Protein AF-H3BJF8-F1 (afdb_monomer_lite)

InterPro domains:
  IPR010448 Torsin [PF06309] (35-99)
  IPR010448 Torsin [PTHR10760] (30-99)

pLDDT: mean 76.44, std 14.9, range [35.81, 93.62]

Foldseek 3Di:
DDDDPDPDPVVVVVVVVVVVVVVVVVVVVVVVVCCVPPPDDPPDPDDPLVVLLVCCVPPQPPPPVVSVVVSVQVVVVRVDPDDPDDDDDDDDDDPPNCPPD

Secondary structure (DSSP, 8-state):
---------HHHHHHHHHHHHHHHHHHHHHHHHHHHHSS----S----HHHHHHHHHHH-TT-HHHHHHHHHHHHHHHH-SS-SS---------TTSSTT-

Radius of gyration: 27.04 Å; chains: 1; bounding box: 92×31×42 Å

Organism: Mus musculus (NCBI:txid10090)

Sequence (101 aa):
MAVARHGYRPWGSILGLLGLALAAAAAWDVASLRCTFGSFCECDFWPDLPGLECDLAQHLAGQHLAKALVVKSLKAFVQDPAPSKPLVLSLHGWTGQGRKV

Structure (mmCIF, N/CA/C/O backbone):
data_AF-H3BJF8-F1
#
_entry.id   AF-H3BJF8-F1
#
loop_
_atom_site.group_PDB
_atom_site.id
_atom_site.type_symbol
_atom_site.label_atom_id
_atom_site.label_alt_id
_atom_site.label_comp_id
_atom_site.label_asym_id
_atom_site.label_entity_id
_atom_site.label_seq_id
_atom_site.pdbx_PDB_ins_code
_atom_site.Cartn_x
_atom_site.Cartn_y
_atom_site.Cartn_z
_atom_site.occupancy
_atom_site.B_iso_or_equiv
_atom_site.auth_seq_id
_atom_site.auth_comp_id
_atom_site.auth_asym_id
_atom_site.auth_atom_id
_atom_site.pdbx_PDB_model_num
ATOM 1 N N . MET A 1 1 ? 69.350 7.211 -22.436 1.00 37.81 1 MET A N 1
ATOM 2 C CA . MET A 1 1 ? 68.155 7.547 -21.633 1.00 37.81 1 MET A CA 1
ATOM 3 C C . MET A 1 1 ? 67.373 8.621 -22.368 1.00 37.81 1 MET A C 1
ATOM 5 O O . MET A 1 1 ? 67.901 9.708 -22.537 1.00 37.81 1 MET A O 1
ATOM 9 N N . ALA A 1 2 ? 66.165 8.322 -22.841 1.00 35.81 2 ALA A N 1
ATOM 10 C CA . ALA A 1 2 ? 65.243 9.326 -23.368 1.00 35.81 2 ALA A CA 1
ATOM 11 C C . ALA A 1 2 ? 63.824 8.921 -22.955 1.00 35.81 2 ALA A C 1
ATOM 13 O O . ALA A 1 2 ? 63.223 8.025 -23.540 1.00 35.81 2 ALA A O 1
ATOM 14 N N . VAL A 1 3 ? 63.330 9.532 -21.878 1.00 44.19 3 VAL A N 1
ATOM 15 C CA . VAL A 1 3 ? 61.933 9.420 -21.448 1.00 44.19 3 VAL A CA 1
ATOM 16 C C . VAL A 1 3 ? 61.123 10.354 -22.340 1.00 44.19 3 VAL A C 1
ATOM 18 O O . VAL A 1 3 ? 61.137 11.571 -22.156 1.00 44.19 3 VAL A O 1
ATOM 21 N N . ALA A 1 4 ? 60.447 9.786 -23.337 1.00 42.75 4 ALA A N 1
ATOM 22 C CA . ALA A 1 4 ? 59.458 10.502 -24.127 1.00 42.75 4 ALA A CA 1
ATOM 23 C C . ALA A 1 4 ? 58.235 10.776 -23.239 1.00 42.75 4 ALA A C 1
ATOM 25 O O . ALA A 1 4 ? 57.487 9.869 -22.875 1.00 42.75 4 ALA A O 1
ATOM 26 N N . ARG A 1 5 ? 58.054 12.040 -22.843 1.00 43.66 5 ARG A N 1
ATOM 27 C CA . ARG A 1 5 ? 56.866 12.497 -22.120 1.00 43.66 5 ARG A CA 1
ATOM 28 C C . ARG A 1 5 ? 55.688 12.521 -23.087 1.00 43.66 5 ARG A C 1
ATOM 30 O O . ARG A 1 5 ? 55.570 13.422 -23.911 1.00 43.66 5 ARG A O 1
ATOM 37 N N . HIS A 1 6 ? 54.835 11.507 -22.984 1.00 45.50 6 HIS A N 1
ATOM 38 C CA . HIS A 1 6 ? 53.572 11.432 -23.704 1.00 45.50 6 HIS A CA 1
ATOM 39 C C . HIS A 1 6 ? 52.652 12.548 -23.183 1.00 45.50 6 HIS A C 1
ATOM 41 O O . HIS A 1 6 ? 52.118 12.466 -22.077 1.00 45.50 6 HIS A O 1
ATOM 47 N N . GLY A 1 7 ? 52.529 13.634 -23.949 1.00 50.44 7 GLY A N 1
ATOM 48 C CA . GLY A 1 7 ? 51.623 14.739 -23.652 1.00 50.44 7 GLY A CA 1
ATOM 49 C C . GLY A 1 7 ? 50.179 14.247 -23.678 1.00 50.44 7 GLY A C 1
ATOM 50 O O . GLY A 1 7 ? 49.618 13.989 -24.739 1.00 50.44 7 GLY A O 1
ATOM 51 N N . TYR A 1 8 ? 49.585 14.087 -22.500 1.00 57.47 8 TYR A N 1
ATOM 52 C CA . TYR A 1 8 ? 48.171 13.783 -22.329 1.00 57.47 8 TYR A CA 1
ATOM 53 C C . TYR A 1 8 ? 47.359 14.971 -22.860 1.00 57.47 8 TYR A C 1
ATOM 55 O O . TYR A 1 8 ? 47.367 16.039 -22.256 1.00 57.47 8 TYR A O 1
ATOM 63 N N . ARG A 1 9 ? 46.722 14.820 -24.031 1.00 55.69 9 ARG A N 1
ATOM 64 C CA . ARG A 1 9 ? 45.898 15.855 -24.676 1.00 55.69 9 ARG A CA 1
ATOM 65 C C . ARG A 1 9 ? 44.568 15.953 -23.908 1.00 55.69 9 ARG A C 1
ATOM 67 O O . ARG A 1 9 ? 43.698 15.108 -24.122 1.00 55.69 9 ARG A O 1
ATOM 74 N N . PRO A 1 10 ? 44.377 16.965 -23.039 1.00 56.28 10 PRO A N 1
ATOM 75 C CA . PRO A 1 10 ? 43.291 16.995 -22.050 1.00 56.28 10 PRO A CA 1
ATOM 76 C C . PRO A 1 10 ? 41.897 17.108 -22.683 1.00 56.28 10 PRO A C 1
ATOM 78 O O . PRO A 1 10 ? 40.889 16.813 -22.048 1.00 56.28 10 PRO A O 1
ATOM 81 N N . TRP A 1 11 ? 41.831 17.490 -23.961 1.00 54.88 11 TRP A N 1
ATOM 82 C CA . TRP A 1 11 ? 40.574 17.638 -24.685 1.00 54.88 11 TRP A CA 1
ATOM 83 C C . TRP A 1 11 ? 39.850 16.316 -24.942 1.00 54.88 11 TRP A C 1
ATOM 85 O O . TRP A 1 11 ? 38.624 16.299 -24.931 1.00 54.88 11 TRP A O 1
ATOM 95 N N . GLY A 1 12 ? 40.582 15.212 -25.139 1.00 67.06 12 GLY A N 1
ATOM 96 C CA . GLY A 1 12 ? 39.963 13.900 -25.366 1.00 67.06 12 GLY A CA 1
ATOM 97 C C . GLY A 1 12 ? 39.146 13.442 -24.158 1.00 67.06 12 GLY A C 1
ATOM 98 O O . GLY A 1 12 ? 38.032 12.948 -24.307 1.00 67.06 12 GLY A O 1
ATOM 99 N N . SER A 1 13 ? 39.664 13.702 -22.958 1.00 69.31 13 SER A N 1
ATOM 100 C CA . SER A 1 13 ? 38.998 13.378 -21.697 1.00 69.31 13 SER A CA 1
ATOM 101 C C . SER A 1 13 ? 37.781 14.269 -21.449 1.00 69.31 13 SER A C 1
ATOM 103 O O . SER A 1 13 ? 36.747 13.775 -21.014 1.00 69.31 13 SER A O 1
ATOM 105 N N . ILE A 1 14 ? 37.863 15.563 -21.783 1.00 75.19 14 ILE A N 1
ATOM 106 C CA . ILE A 1 14 ? 36.734 16.499 -21.651 1.00 75.19 14 ILE A CA 1
ATOM 107 C 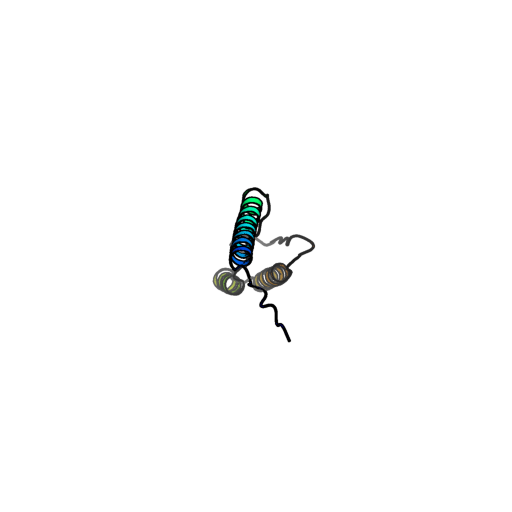C . ILE A 1 14 ? 35.600 16.133 -22.618 1.00 75.19 14 ILE A C 1
ATOM 109 O O . ILE A 1 14 ? 34.446 16.074 -22.199 1.00 75.19 14 ILE A O 1
ATOM 113 N N . LEU A 1 15 ? 35.910 15.840 -23.888 1.00 80.69 15 LEU A N 1
ATOM 114 C CA . LEU A 1 15 ? 34.896 15.397 -24.853 1.00 80.69 15 LEU A CA 1
ATOM 115 C C . LEU A 1 15 ? 34.269 14.056 -24.443 1.00 80.69 15 LEU A C 1
ATOM 117 O O . LEU A 1 15 ? 33.061 13.884 -24.590 1.00 80.69 15 LEU A O 1
ATOM 121 N N . GLY A 1 16 ? 35.060 13.129 -23.897 1.00 80.19 16 GLY A N 1
ATOM 122 C CA . GLY A 1 16 ? 34.557 11.852 -23.386 1.00 80.19 16 GLY A CA 1
ATOM 123 C C . GLY A 1 16 ? 33.603 12.016 -22.199 1.00 80.19 16 GLY A C 1
ATOM 124 O O . GLY A 1 16 ? 32.530 11.418 -22.186 1.00 80.19 16 GLY A O 1
ATOM 125 N N . LEU A 1 17 ? 33.954 12.870 -21.231 1.00 82.56 17 LEU A N 1
ATOM 126 C CA . LEU A 1 17 ? 3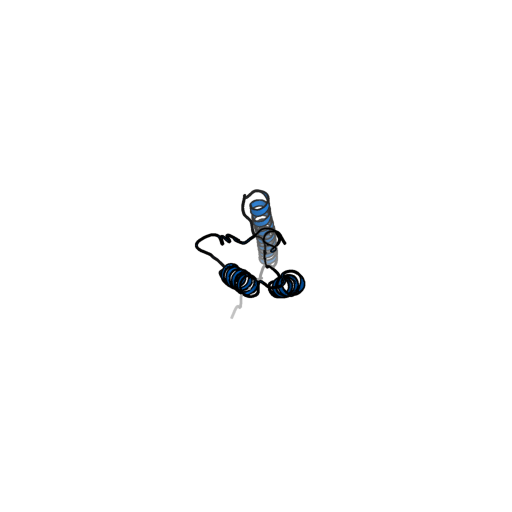3.101 13.179 -20.078 1.00 82.56 17 LEU A CA 1
ATOM 127 C C . LEU A 1 17 ? 31.802 13.875 -20.493 1.00 82.56 17 LEU A C 1
ATOM 129 O O . LEU A 1 17 ? 30.737 13.528 -19.988 1.00 82.56 17 LEU A O 1
ATOM 133 N N . LEU A 1 18 ? 31.873 14.812 -21.442 1.00 85.81 18 LEU A N 1
ATOM 134 C CA . LEU A 1 18 ? 30.689 15.484 -21.974 1.00 85.81 18 LEU A CA 1
ATOM 135 C C . LEU A 1 18 ? 29.759 14.493 -22.693 1.00 85.81 18 LEU A C 1
ATOM 137 O O . LEU A 1 18 ? 28.546 14.543 -22.503 1.00 85.81 18 LEU A O 1
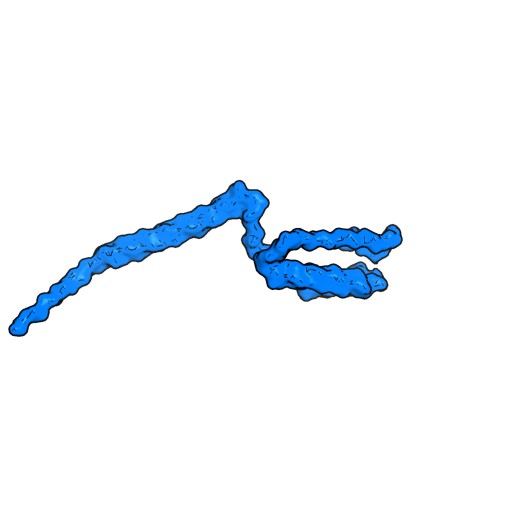ATOM 141 N N . GLY A 1 19 ? 30.321 13.555 -23.463 1.00 85.06 19 GLY A N 1
ATOM 142 C CA . GLY A 1 19 ? 29.561 12.487 -24.116 1.00 85.06 19 GLY A CA 1
ATOM 143 C C . GLY A 1 19 ? 28.874 11.543 -23.124 1.00 85.06 19 GLY A C 1
ATOM 144 O O . GLY A 1 19 ? 27.700 11.228 -23.296 1.00 85.06 19 GLY A O 1
ATOM 145 N N . LEU A 1 20 ? 29.567 11.143 -22.053 1.00 82.19 20 LEU A N 1
ATOM 146 C CA . LEU A 1 20 ? 28.994 10.335 -20.968 1.00 82.19 20 LEU A CA 1
ATOM 147 C C . LEU A 1 20 ? 27.869 11.072 -20.229 1.00 82.19 20 LEU A C 1
ATOM 149 O O . LEU A 1 20 ? 26.838 10.470 -19.938 1.00 82.19 20 LEU A O 1
ATOM 153 N N . ALA A 1 21 ? 28.040 12.369 -19.960 1.00 83.19 21 ALA A N 1
ATOM 154 C CA . ALA A 1 21 ? 27.024 13.190 -19.305 1.00 83.19 21 ALA A CA 1
ATOM 155 C C . ALA A 1 21 ? 25.763 13.352 -20.169 1.00 83.19 21 ALA A C 1
ATOM 157 O O . ALA A 1 21 ? 24.655 13.195 -19.657 1.00 83.19 21 ALA A O 1
ATOM 158 N N . LEU A 1 22 ? 25.916 13.598 -21.478 1.00 81.12 22 LEU A N 1
ATOM 159 C CA . LEU A 1 22 ? 24.785 13.640 -22.411 1.00 81.12 22 LEU A CA 1
ATOM 160 C C . LEU A 1 22 ? 24.081 12.283 -22.521 1.00 81.12 22 LEU A C 1
ATOM 162 O O . LEU A 1 22 ? 22.855 12.237 -22.527 1.00 81.12 22 LEU A O 1
ATOM 166 N N . ALA A 1 23 ? 24.836 11.184 -22.592 1.00 80.62 23 ALA A N 1
ATOM 167 C CA . ALA A 1 23 ? 24.268 9.840 -22.673 1.00 80.62 23 ALA A CA 1
ATOM 168 C C . ALA A 1 23 ? 23.494 9.468 -21.402 1.00 80.62 23 ALA A C 1
ATOM 170 O O . ALA A 1 23 ? 22.402 8.911 -21.493 1.00 80.62 23 ALA A O 1
ATOM 171 N N . ALA A 1 24 ? 24.024 9.818 -20.226 1.00 76.81 24 ALA A N 1
ATOM 172 C CA . ALA A 1 24 ? 23.307 9.663 -18.969 1.00 76.81 24 ALA A CA 1
ATOM 173 C C . ALA A 1 24 ? 22.020 10.494 -18.992 1.00 76.81 24 ALA A C 1
ATOM 175 O O . ALA A 1 24 ? 20.946 9.922 -18.855 1.00 76.81 24 ALA A O 1
ATOM 176 N N . ALA A 1 25 ? 22.099 11.803 -19.252 1.00 75.62 25 ALA A N 1
ATOM 177 C CA . ALA A 1 25 ? 20.928 12.685 -19.290 1.00 75.62 25 ALA A CA 1
ATOM 178 C C . ALA A 1 25 ? 19.833 12.182 -20.250 1.00 75.62 25 ALA A C 1
ATOM 180 O O . ALA A 1 25 ? 18.664 12.131 -19.873 1.00 75.62 25 ALA A O 1
ATOM 181 N N . ALA A 1 26 ? 20.213 11.727 -21.447 1.00 75.69 26 ALA A N 1
ATOM 182 C CA . ALA A 1 26 ? 19.282 11.143 -22.408 1.00 75.69 26 ALA A CA 1
ATOM 183 C C . ALA A 1 26 ? 18.686 9.808 -21.925 1.00 75.69 26 ALA A C 1
ATOM 185 O O . ALA A 1 26 ? 17.521 9.533 -22.184 1.00 75.69 26 ALA A O 1
ATOM 186 N N . ALA A 1 27 ? 19.440 8.977 -21.199 1.00 73.12 27 ALA A N 1
ATOM 187 C CA . ALA A 1 27 ? 18.920 7.726 -20.643 1.00 73.12 27 ALA A CA 1
ATOM 188 C C . ALA A 1 27 ? 17.845 7.961 -19.564 1.00 73.12 27 ALA A C 1
ATOM 190 O O . ALA A 1 27 ? 16.839 7.250 -19.547 1.00 73.12 27 ALA A O 1
ATOM 191 N N . TRP A 1 28 ? 18.023 8.973 -18.705 1.00 68.56 28 TRP A N 1
ATOM 192 C CA . TRP A 1 28 ? 17.011 9.381 -17.720 1.00 68.56 28 TRP A CA 1
ATOM 193 C C . TRP A 1 28 ? 15.744 9.914 -18.399 1.00 68.56 28 TRP A C 1
ATOM 195 O O . TRP A 1 28 ? 14.636 9.539 -18.016 1.00 68.56 28 TRP A O 1
ATOM 205 N N . ASP A 1 29 ? 15.907 10.731 -19.441 1.00 71.06 29 ASP A N 1
ATOM 206 C CA . ASP A 1 29 ? 14.792 11.286 -20.214 1.00 71.06 29 ASP A CA 1
ATOM 207 C C . ASP A 1 29 ? 13.997 10.184 -20.934 1.00 71.06 29 ASP A C 1
ATOM 209 O O . ASP A 1 29 ? 12.774 10.116 -20.840 1.00 71.06 29 ASP A O 1
ATOM 213 N N . VAL A 1 30 ? 14.686 9.220 -21.551 1.00 67.81 30 VAL A N 1
ATOM 214 C CA . VAL A 1 30 ? 14.048 8.078 -22.225 1.00 67.81 30 VAL A CA 1
ATOM 215 C C . VAL A 1 30 ? 13.312 7.164 -21.238 1.00 67.81 30 VAL A C 1
ATOM 217 O O . VAL A 1 30 ? 12.225 6.684 -21.561 1.00 67.81 30 VAL A O 1
ATOM 220 N N . ALA A 1 31 ? 13.854 6.923 -20.040 1.00 66.56 31 ALA A N 1
ATOM 221 C CA . ALA A 1 31 ? 13.167 6.143 -19.006 1.00 66.56 31 ALA A CA 1
ATOM 222 C C . ALA A 1 31 ? 11.890 6.848 -18.515 1.00 66.56 31 ALA A C 1
ATOM 224 O O . ALA A 1 31 ? 10.832 6.225 -18.456 1.00 66.56 31 ALA A O 1
ATOM 225 N N . SER A 1 32 ? 11.968 8.156 -18.253 1.00 67.19 32 SER A N 1
ATOM 226 C CA . SER A 1 32 ? 10.828 8.990 -17.844 1.00 67.19 32 SER A CA 1
ATOM 227 C C . SER A 1 32 ? 9.737 9.071 -18.922 1.00 67.19 32 SER A C 1
ATOM 229 O O . SER A 1 32 ? 8.547 8.887 -18.648 1.00 67.19 32 SER A O 1
ATOM 231 N N . LEU A 1 33 ? 10.129 9.250 -20.187 1.00 66.69 33 LEU A N 1
ATOM 232 C CA . LEU A 1 33 ? 9.212 9.241 -21.329 1.00 66.69 33 LEU A CA 1
ATOM 233 C C . LEU A 1 33 ? 8.558 7.870 -21.507 1.00 66.69 33 LEU A C 1
ATOM 235 O O . LEU A 1 33 ? 7.354 7.787 -21.739 1.00 66.69 33 LEU A O 1
ATOM 239 N N . ARG A 1 34 ? 9.313 6.780 -21.337 1.00 66.00 34 ARG A N 1
ATOM 240 C CA . ARG A 1 34 ? 8.768 5.416 -21.375 1.00 66.00 34 ARG A CA 1
ATOM 241 C C . ARG A 1 34 ? 7.774 5.165 -20.243 1.00 66.00 34 ARG A C 1
ATOM 243 O O . ARG A 1 34 ? 6.826 4.418 -20.449 1.00 66.00 34 ARG A O 1
ATOM 250 N N . CYS A 1 35 ? 7.953 5.822 -19.104 1.00 64.81 35 CYS A N 1
ATOM 251 C CA . CYS A 1 35 ? 7.004 5.787 -18.000 1.00 64.81 35 CYS A CA 1
ATOM 252 C C . CYS A 1 35 ? 5.753 6.629 -18.220 1.00 64.81 35 CYS A C 1
ATOM 254 O O . CYS A 1 35 ? 4.674 6.243 -17.788 1.00 64.81 35 CYS A O 1
ATOM 256 N N . THR A 1 36 ? 5.883 7.742 -18.936 1.00 62.59 36 THR A N 1
ATOM 257 C CA . THR A 1 36 ? 4.753 8.621 -19.261 1.00 62.59 36 THR A CA 1
ATOM 258 C C . THR A 1 36 ? 3.901 8.060 -20.407 1.00 62.59 36 THR A C 1
ATOM 260 O O . THR A 1 36 ? 2.683 8.213 -20.406 1.00 62.59 36 THR A O 1
ATOM 263 N N . PHE A 1 37 ? 4.526 7.399 -21.389 1.00 63.09 37 PHE A N 1
ATOM 264 C CA . PHE A 1 37 ? 3.855 6.840 -22.573 1.00 63.09 37 PHE A CA 1
ATOM 265 C C . PHE A 1 37 ? 3.579 5.328 -22.488 1.00 63.09 37 PHE A C 1
ATOM 267 O O . PHE A 1 37 ? 2.818 4.798 -23.297 1.00 63.09 37 PHE A O 1
ATOM 274 N N . GLY A 1 38 ? 4.194 4.618 -21.540 1.00 59.34 38 GLY A N 1
ATOM 275 C CA . GLY A 1 38 ? 3.940 3.207 -21.259 1.00 59.34 38 GLY A CA 1
ATOM 276 C C . GLY A 1 38 ? 2.825 3.037 -20.233 1.00 59.34 38 GLY A C 1
ATOM 277 O O . GLY A 1 38 ? 2.724 3.793 -19.277 1.00 59.34 38 GLY A O 1
ATOM 278 N N . SER A 1 39 ? 1.993 2.010 -20.394 1.00 54.00 39 SER A N 1
ATOM 279 C CA . SER A 1 39 ? 0.835 1.758 -19.525 1.00 54.00 39 SER A CA 1
ATOM 280 C C . SER A 1 39 ? 1.180 1.287 -18.104 1.00 54.00 39 SER A C 1
ATOM 282 O O . SER A 1 39 ? 0.271 0.928 -17.361 1.00 54.00 39 SER A O 1
ATOM 284 N N . PHE A 1 40 ? 2.462 1.215 -17.737 1.00 56.81 40 PHE A N 1
ATOM 285 C CA . PHE A 1 40 ? 2.886 0.775 -16.413 1.00 56.81 40 PHE A CA 1
ATOM 286 C C . PHE A 1 40 ? 4.294 1.284 -16.095 1.00 56.81 40 PHE A C 1
ATOM 288 O O . PHE A 1 40 ? 5.294 0.684 -16.492 1.00 56.81 40 PHE A O 1
ATOM 295 N N . CYS A 1 41 ? 4.360 2.399 -15.379 1.00 58.78 41 CYS A N 1
ATOM 296 C CA . CYS A 1 41 ? 5.528 2.741 -14.589 1.00 58.78 41 CYS A CA 1
ATOM 297 C C . CYS A 1 41 ? 5.079 3.053 -13.172 1.00 58.78 41 CYS A C 1
ATOM 299 O O . CYS A 1 41 ? 4.697 4.176 -12.852 1.00 58.78 41 CYS A O 1
ATOM 301 N N . GLU A 1 42 ? 5.166 2.033 -12.327 1.00 59.34 42 GLU A N 1
ATOM 302 C CA . GLU A 1 42 ? 5.116 2.167 -10.878 1.00 59.34 42 GLU A CA 1
ATOM 303 C C . GLU A 1 42 ? 6.441 2.798 -10.412 1.00 59.34 42 GLU A C 1
ATOM 305 O O . GLU A 1 42 ? 7.329 2.138 -9.873 1.00 59.34 42 GLU A O 1
ATOM 310 N N . CYS A 1 43 ? 6.643 4.082 -10.705 1.00 58.09 43 CYS A N 1
ATOM 311 C CA . CYS A 1 43 ? 7.747 4.833 -10.124 1.00 58.09 43 CYS A CA 1
ATOM 312 C C . CYS A 1 43 ? 7.429 5.046 -8.636 1.00 58.09 43 CYS A C 1
ATOM 314 O O . CYS A 1 43 ? 6.587 5.869 -8.289 1.00 58.09 43 CYS A O 1
ATOM 316 N N . ASP A 1 44 ? 8.077 4.254 -7.782 1.00 63.00 44 ASP A N 1
ATOM 317 C CA . ASP A 1 44 ? 8.137 4.411 -6.323 1.00 63.00 44 ASP A CA 1
ATOM 318 C C . ASP A 1 44 ? 6.794 4.351 -5.569 1.00 63.00 44 ASP A C 1
ATOM 320 O O . ASP A 1 44 ? 6.548 5.121 -4.637 1.00 63.00 44 ASP A O 1
ATOM 324 N N . PHE A 1 45 ? 5.916 3.396 -5.902 1.00 67.62 45 PHE A N 1
ATOM 325 C CA . PHE A 1 45 ? 4.781 3.092 -5.022 1.00 67.62 45 PHE A CA 1
ATOM 326 C C . PHE A 1 45 ? 5.273 2.419 -3.729 1.00 67.62 45 PHE A C 1
ATOM 328 O O . PHE A 1 45 ? 5.541 1.218 -3.696 1.00 67.62 45 PHE A O 1
ATOM 335 N N . TRP A 1 46 ? 5.367 3.200 -2.650 1.00 77.50 46 TRP A N 1
ATOM 336 C CA . TRP A 1 46 ? 5.669 2.709 -1.307 1.00 77.50 46 TRP A CA 1
ATOM 337 C C . TRP A 1 46 ? 4.570 3.128 -0.320 1.00 77.50 46 TRP A C 1
ATOM 339 O O . TRP A 1 46 ? 4.549 4.278 0.128 1.00 77.50 46 TRP A O 1
ATOM 349 N N . PRO A 1 47 ? 3.620 2.239 0.016 1.00 82.12 47 PRO A N 1
ATOM 350 C CA . PRO A 1 47 ? 2.547 2.577 0.941 1.00 82.12 47 PRO A CA 1
ATOM 351 C C . PRO A 1 47 ? 3.060 2.701 2.382 1.00 82.12 47 PRO A C 1
ATOM 353 O O . PRO A 1 47 ? 3.865 1.891 2.851 1.00 82.12 47 PRO A O 1
ATOM 356 N N . ASP A 1 48 ? 2.534 3.684 3.114 1.00 89.69 48 ASP A N 1
ATOM 357 C CA . ASP A 1 48 ? 2.770 3.843 4.551 1.00 89.69 48 ASP A CA 1
ATOM 358 C C . ASP A 1 48 ? 1.967 2.799 5.349 1.00 89.69 48 ASP A C 1
ATOM 360 O O . ASP A 1 48 ? 0.828 3.023 5.762 1.00 89.69 48 ASP A O 1
ATOM 364 N N . LEU A 1 49 ? 2.554 1.609 5.520 1.00 90.62 49 LEU A N 1
ATOM 365 C CA . LEU A 1 49 ? 1.940 0.498 6.257 1.00 90.62 49 LEU A CA 1
ATOM 366 C C . LEU A 1 49 ? 1.657 0.844 7.736 1.00 90.62 49 LEU A C 1
ATOM 368 O O . LEU A 1 49 ? 0.549 0.545 8.183 1.00 90.62 49 LEU A O 1
ATOM 372 N N . PRO A 1 50 ? 2.571 1.488 8.494 1.00 91.38 50 PRO A N 1
ATOM 373 C CA . PRO A 1 50 ? 2.274 1.952 9.854 1.00 91.38 50 PRO A CA 1
ATOM 374 C C . PRO A 1 50 ? 1.112 2.950 9.930 1.00 91.38 50 PRO A C 1
ATOM 376 O O . PRO A 1 50 ? 0.270 2.851 10.828 1.00 91.38 50 PRO A O 1
ATOM 379 N N . GLY A 1 51 ? 1.041 3.898 8.989 1.00 92.12 51 GLY A N 1
ATOM 380 C CA . GLY A 1 51 ? -0.081 4.834 8.885 1.00 92.12 51 GLY A CA 1
ATOM 381 C C . GLY A 1 51 ? -1.405 4.112 8.641 1.00 92.12 51 GLY A C 1
ATOM 382 O O . GLY A 1 51 ? -2.390 4.368 9.335 1.00 92.12 51 GLY A O 1
ATOM 383 N N . LEU A 1 52 ? -1.406 3.129 7.736 1.00 91.25 52 LEU A N 1
ATOM 384 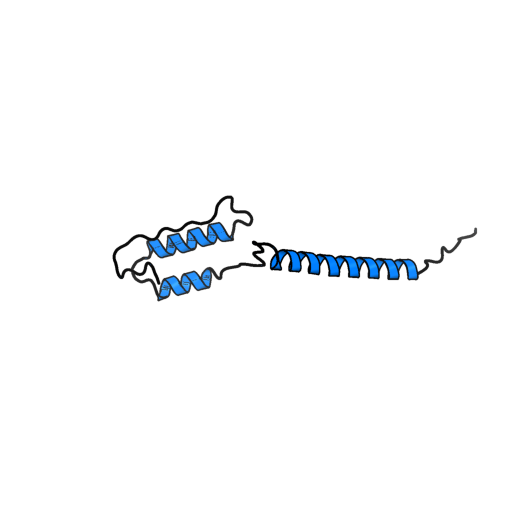C CA . LEU A 1 52 ? -2.564 2.276 7.468 1.00 91.25 52 LEU A CA 1
ATOM 385 C C . LEU A 1 52 ? -2.984 1.459 8.700 1.00 91.25 52 LEU A C 1
ATOM 387 O O . LEU A 1 52 ? -4.173 1.344 8.987 1.00 91.25 52 LEU A O 1
ATOM 391 N N . GLU A 1 53 ? -2.034 0.898 9.451 1.00 91.50 53 GLU A N 1
ATOM 392 C CA . GLU A 1 53 ? -2.316 0.180 10.701 1.00 91.50 53 GL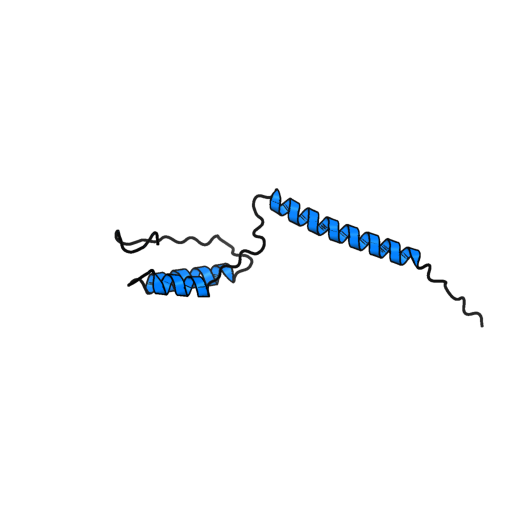U A CA 1
ATOM 393 C C . GLU A 1 53 ? -3.014 1.084 11.727 1.00 91.50 53 GLU A C 1
ATOM 395 O O . GLU A 1 53 ? -3.983 0.656 12.364 1.00 91.50 53 GLU A O 1
ATOM 400 N N . CYS A 1 54 ? -2.559 2.333 11.861 1.00 91.69 54 CYS A N 1
ATOM 401 C CA . CYS A 1 54 ? -3.166 3.323 12.750 1.00 91.69 54 CYS A CA 1
ATOM 402 C C . CYS A 1 54 ? -4.578 3.711 12.300 1.00 91.69 54 CYS A C 1
ATOM 404 O O . CYS A 1 54 ? -5.495 3.713 13.123 1.00 91.69 54 CYS A O 1
ATOM 406 N N . ASP A 1 55 ? -4.777 3.969 11.009 1.00 91.25 55 ASP A N 1
ATOM 407 C CA . ASP A 1 55 ? -6.082 4.340 10.453 1.00 91.25 55 ASP A CA 1
ATOM 408 C C . ASP A 1 55 ? -7.108 3.208 10.626 1.00 91.25 55 ASP A C 1
ATOM 410 O O . ASP A 1 55 ? -8.204 3.399 11.163 1.00 91.25 55 ASP A O 1
ATOM 414 N N . LEU A 1 56 ? -6.705 1.966 10.331 1.00 90.56 56 LEU A N 1
ATOM 415 C CA . LEU A 1 56 ? -7.517 0.783 10.614 1.00 90.56 56 LEU A CA 1
ATOM 416 C C . LEU A 1 56 ? -7.800 0.642 12.111 1.00 90.56 56 LEU A C 1
ATOM 418 O O . LEU A 1 56 ? -8.903 0.236 12.494 1.00 90.56 56 LEU A O 1
ATOM 422 N N . ALA A 1 57 ? -6.831 0.933 12.983 1.00 88.56 57 ALA A N 1
ATOM 423 C CA . ALA A 1 57 ? -7.015 0.877 14.429 1.00 88.56 57 ALA A CA 1
ATOM 424 C C . ALA A 1 57 ? -8.085 1.870 14.905 1.00 88.56 57 ALA A C 1
ATOM 426 O O . ALA A 1 57 ? -8.956 1.463 15.678 1.00 88.56 57 ALA A O 1
ATOM 427 N N . GLN A 1 58 ? -8.058 3.102 14.394 1.00 89.56 58 GLN A N 1
ATOM 428 C CA . GLN A 1 58 ? -8.954 4.196 14.775 1.00 89.56 58 GLN A CA 1
ATOM 429 C C . GLN A 1 58 ? -10.364 4.054 14.195 1.00 89.56 58 GLN A C 1
ATOM 431 O O . GLN A 1 58 ? -11.338 4.311 14.901 1.00 89.56 58 GLN A O 1
ATOM 436 N N . HIS A 1 59 ? -10.493 3.622 12.938 1.00 86.75 59 HIS A N 1
ATOM 437 C CA . HIS A 1 59 ? -11.764 3.708 12.210 1.00 86.75 59 HIS A CA 1
ATOM 438 C C . HIS A 1 59 ? -12.530 2.383 12.100 1.00 86.75 59 HIS A C 1
ATOM 440 O O . HIS A 1 59 ? -13.750 2.394 11.932 1.00 86.75 59 HIS A O 1
ATOM 446 N N . LEU A 1 60 ? -11.874 1.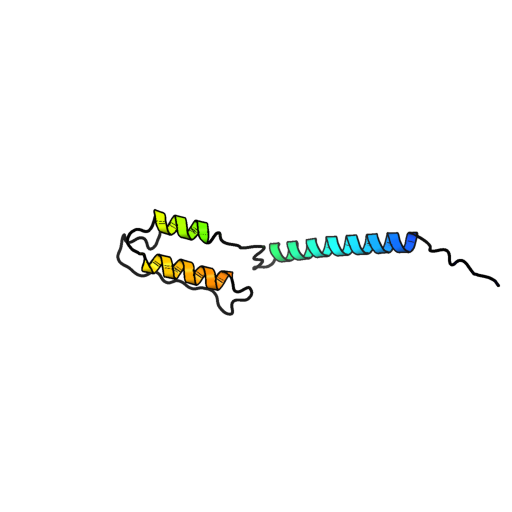226 12.251 1.00 86.25 60 LEU A N 1
ATOM 447 C CA . LEU A 1 60 ? -12.521 -0.076 12.048 1.00 86.25 60 LEU A CA 1
ATOM 448 C C . LEU A 1 60 ? -12.782 -0.823 13.371 1.00 86.25 60 LEU A C 1
ATOM 450 O O . LEU A 1 60 ? -12.057 -1.737 13.749 1.00 86.25 60 LEU A O 1
ATOM 454 N N . ALA A 1 61 ? -13.810 -0.464 14.133 1.00 84.19 61 ALA A N 1
ATOM 455 C CA . ALA A 1 61 ? -14.095 -1.137 15.408 1.00 84.19 61 ALA A CA 1
ATOM 456 C C . ALA A 1 61 ? -14.567 -2.602 15.233 1.00 84.19 61 ALA A C 1
ATOM 458 O O . ALA A 1 61 ? -15.236 -2.950 14.264 1.00 84.19 61 ALA A O 1
ATOM 459 N N . GLY A 1 62 ? -14.217 -3.485 16.177 1.00 85.50 62 GLY A N 1
ATOM 460 C CA . GLY A 1 62 ? -14.746 -4.859 16.254 1.00 85.50 62 GLY A CA 1
ATOM 461 C C . GLY A 1 62 ? -14.233 -5.862 15.208 1.00 85.50 62 GLY A C 1
ATOM 462 O O . GLY A 1 62 ? -14.445 -7.060 15.370 1.00 85.50 62 GLY A O 1
ATOM 463 N N . GLN A 1 63 ? -13.506 -5.423 14.177 1.00 87.94 63 GLN A N 1
ATOM 464 C CA . GLN A 1 63 ? -12.978 -6.302 13.125 1.00 87.94 63 GLN A CA 1
ATOM 465 C C . GLN A 1 63 ? -11.469 -6.570 13.244 1.00 87.94 63 GLN A C 1
ATOM 467 O O . GLN A 1 63 ? -10.710 -6.365 12.298 1.00 87.94 63 GLN A O 1
ATOM 472 N N . HIS A 1 64 ? -11.000 -7.037 14.403 1.00 88.06 64 HIS A N 1
ATOM 473 C CA . HIS A 1 64 ? -9.561 -7.255 14.620 1.00 88.06 64 HIS A CA 1
ATOM 474 C C . HIS A 1 64 ? -8.943 -8.252 13.619 1.00 88.06 64 HIS A C 1
ATOM 476 O O . HIS A 1 64 ? -7.847 -8.019 13.111 1.00 88.06 64 HIS A O 1
ATOM 482 N N . LEU A 1 65 ? -9.684 -9.309 13.261 1.00 88.62 65 LEU A N 1
ATOM 483 C CA . LEU A 1 65 ? -9.243 -10.294 12.271 1.00 88.62 65 LEU A CA 1
ATOM 484 C C . LEU A 1 65 ? -9.079 -9.681 10.872 1.00 88.62 65 LEU A C 1
ATOM 486 O O . LEU A 1 65 ? -8.084 -9.946 10.203 1.00 88.62 65 LEU A O 1
ATOM 490 N N . ALA A 1 66 ? -10.018 -8.833 10.443 1.00 89.19 66 ALA A N 1
ATOM 491 C CA . ALA A 1 66 ? -9.930 -8.173 9.144 1.00 89.19 66 ALA A CA 1
ATOM 492 C C . ALA A 1 66 ? -8.717 -7.236 9.081 1.00 89.19 66 ALA A C 1
ATOM 494 O O . ALA A 1 66 ? -7.965 -7.293 8.110 1.00 89.19 66 ALA A O 1
ATOM 495 N N . LYS A 1 67 ? -8.471 -6.448 10.142 1.00 90.56 67 LYS A N 1
ATOM 496 C CA . LYS A 1 67 ? -7.299 -5.559 10.209 1.00 90.56 67 LYS A CA 1
ATOM 497 C C . LYS A 1 67 ? -5.998 -6.331 10.037 1.00 90.56 67 LYS A C 1
ATOM 499 O O . LYS A 1 67 ? -5.191 -5.999 9.176 1.00 90.56 67 LYS A O 1
ATOM 504 N N . ALA A 1 68 ? -5.825 -7.387 10.831 1.00 90.75 68 ALA A N 1
ATOM 505 C CA . ALA A 1 68 ? -4.609 -8.187 10.818 1.00 90.75 68 ALA A CA 1
ATOM 506 C C . ALA A 1 68 ? -4.365 -8.839 9.448 1.00 90.75 68 ALA A C 1
ATOM 508 O O . ALA A 1 68 ? -3.232 -8.859 8.971 1.00 90.75 68 ALA A O 1
ATOM 509 N N . LEU A 1 69 ? -5.417 -9.346 8.796 1.00 93.06 69 LEU A N 1
ATOM 510 C CA . LEU A 1 69 ? -5.304 -9.980 7.482 1.00 93.06 69 LEU A CA 1
ATOM 511 C C . LEU A 1 69 ? -4.969 -8.978 6.376 1.00 93.06 69 LEU A C 1
ATOM 513 O O . LEU A 1 69 ? -4.081 -9.253 5.574 1.00 93.06 69 LEU A O 1
ATOM 517 N N . VAL A 1 70 ? -5.632 -7.820 6.344 1.00 92.81 70 VAL A N 1
ATOM 518 C CA . VAL A 1 70 ? -5.376 -6.781 5.332 1.00 92.81 70 VAL A CA 1
ATOM 519 C C . VAL A 1 70 ? -3.939 -6.275 5.436 1.00 92.81 70 VAL A C 1
ATOM 521 O O . VAL A 1 70 ? -3.209 -6.304 4.446 1.00 92.81 70 VAL A O 1
ATOM 524 N N . VAL A 1 71 ? -3.504 -5.898 6.641 1.00 93.19 71 VAL A N 1
ATOM 525 C CA . VAL A 1 71 ? -2.145 -5.398 6.893 1.00 93.19 71 VAL A CA 1
ATOM 526 C C . VAL A 1 71 ? -1.098 -6.451 6.535 1.00 93.19 71 VAL A C 1
ATOM 528 O O . VAL A 1 71 ? -0.129 -6.154 5.837 1.00 93.19 71 VAL A O 1
ATOM 531 N N . LYS A 1 72 ? -1.299 -7.703 6.961 1.00 93.62 72 LYS A N 1
ATOM 532 C CA . LYS A 1 72 ? -0.370 -8.801 6.671 1.00 93.62 72 LYS A CA 1
ATOM 533 C C . LYS A 1 72 ? -0.240 -9.060 5.171 1.00 93.62 72 LYS A C 1
ATOM 535 O O . LYS A 1 72 ? 0.878 -9.217 4.685 1.00 93.62 72 LYS A O 1
ATOM 540 N N . SER A 1 73 ? -1.357 -9.112 4.449 1.00 92.69 73 SER A N 1
ATOM 541 C CA . SER A 1 73 ? -1.363 -9.367 3.006 1.00 92.69 73 SER A CA 1
ATOM 542 C C . SER A 1 73 ? -0.719 -8.229 2.217 1.00 92.69 73 SER A C 1
ATOM 544 O O . SER A 1 73 ? 0.077 -8.494 1.321 1.00 92.69 73 SER A O 1
ATOM 546 N N . LEU A 1 74 ? -1.002 -6.972 2.578 1.00 92.81 74 LEU A N 1
ATOM 547 C CA . LEU A 1 74 ? -0.373 -5.808 1.949 1.00 92.81 74 LEU A CA 1
ATOM 548 C C . LEU A 1 74 ? 1.130 -5.771 2.211 1.00 92.81 74 LEU A C 1
ATOM 550 O O . LEU A 1 74 ? 1.905 -5.593 1.278 1.00 92.81 74 LEU A O 1
ATOM 554 N N . LYS A 1 75 ? 1.553 -6.016 3.455 1.00 92.25 75 LYS A N 1
ATOM 555 C CA . LYS A 1 75 ? 2.973 -6.083 3.811 1.00 92.25 75 LYS A CA 1
ATOM 556 C C . LYS A 1 75 ? 3.709 -7.151 3.006 1.00 92.25 75 LYS A C 1
ATOM 558 O O . LYS A 1 75 ? 4.773 -6.869 2.474 1.00 92.25 75 LYS A O 1
ATOM 563 N N . ALA A 1 76 ? 3.134 -8.347 2.888 1.00 90.88 76 ALA A N 1
ATOM 564 C CA . ALA A 1 76 ? 3.729 -9.428 2.106 1.00 90.88 76 ALA A CA 1
ATOM 565 C C . ALA A 1 76 ? 3.825 -9.089 0.609 1.00 90.88 76 ALA A C 1
ATOM 567 O O . ALA A 1 76 ? 4.823 -9.421 -0.017 1.00 90.88 76 ALA A O 1
ATOM 568 N N . PHE A 1 77 ? 2.815 -8.416 0.048 1.00 90.94 77 PHE A N 1
ATOM 569 C CA . PHE A 1 77 ? 2.803 -8.027 -1.364 1.00 90.94 77 PHE A CA 1
ATOM 570 C C . PHE A 1 77 ? 3.799 -6.903 -1.679 1.00 90.94 77 PHE A C 1
ATOM 572 O O . PHE A 1 77 ? 4.513 -6.987 -2.664 1.00 90.94 77 PHE A O 1
ATOM 579 N N . VAL A 1 78 ? 3.881 -5.878 -0.827 1.00 88.06 78 VAL A N 1
ATOM 580 C CA . VAL A 1 78 ? 4.783 -4.723 -1.014 1.00 88.06 78 VAL A CA 1
ATOM 581 C C . VAL A 1 78 ? 6.251 -5.101 -0.794 1.00 88.06 78 VAL A C 1
ATOM 583 O O . VAL A 1 78 ? 7.139 -4.516 -1.403 1.00 88.06 78 VAL A O 1
ATOM 586 N N . GLN A 1 79 ? 6.524 -6.073 0.082 1.00 88.38 79 GLN A N 1
ATOM 587 C CA . GLN A 1 79 ? 7.884 -6.565 0.326 1.00 88.38 79 GLN A CA 1
ATOM 588 C C . GLN A 1 79 ? 8.431 -7.443 -0.807 1.00 88.38 79 GLN A C 1
ATOM 590 O O . GLN A 1 79 ? 9.642 -7.658 -0.858 1.00 88.38 79 GLN A O 1
ATOM 595 N N . ASP A 1 80 ? 7.571 -7.960 -1.686 1.00 86.06 80 ASP A N 1
ATOM 596 C CA . ASP A 1 80 ? 7.978 -8.727 -2.860 1.00 86.06 80 ASP A CA 1
ATOM 597 C C . ASP A 1 80 ? 8.206 -7.767 -4.044 1.00 86.06 80 ASP A C 1
ATOM 599 O O . ASP A 1 80 ? 7.244 -7.185 -4.545 1.00 86.06 80 ASP A O 1
ATOM 603 N N . PRO A 1 81 ? 9.453 -7.573 -4.515 1.00 79.75 81 PRO A N 1
ATOM 604 C CA . PRO A 1 81 ? 9.739 -6.662 -5.622 1.00 79.75 81 PRO A CA 1
ATOM 605 C C . PRO A 1 81 ? 9.251 -7.184 -6.983 1.00 79.75 81 PRO A C 1
ATOM 607 O O . PRO A 1 81 ? 9.251 -6.429 -7.954 1.00 79.75 81 PRO A O 1
ATOM 610 N N . ALA A 1 82 ? 8.874 -8.464 -7.093 1.00 82.25 82 ALA A N 1
ATOM 611 C CA . ALA A 1 82 ? 8.414 -9.073 -8.340 1.00 82.25 82 ALA A CA 1
ATOM 612 C C . ALA A 1 82 ? 7.296 -10.104 -8.081 1.00 82.25 82 ALA A C 1
ATOM 614 O O . ALA A 1 82 ? 7.479 -11.302 -8.333 1.00 82.25 82 ALA A O 1
ATOM 615 N N . PRO A 1 83 ? 6.113 -9.658 -7.615 1.00 82.88 83 PRO A N 1
ATOM 616 C CA . PRO A 1 83 ? 5.037 -10.561 -7.255 1.00 82.88 83 PRO A CA 1
ATOM 617 C C . PRO A 1 83 ? 4.510 -11.290 -8.491 1.00 82.88 83 PRO A C 1
ATOM 619 O O . PRO A 1 83 ? 4.112 -10.693 -9.490 1.00 82.88 83 PRO A O 1
ATOM 622 N N . SER A 1 84 ? 4.459 -12.618 -8.408 1.00 85.75 84 SER A N 1
ATOM 623 C CA . SER A 1 84 ? 4.010 -13.473 -9.520 1.00 85.75 84 SER A CA 1
ATOM 624 C C . SER A 1 84 ? 2.541 -13.270 -9.929 1.00 85.75 84 SER A C 1
ATOM 626 O O . SER A 1 84 ? 2.146 -13.691 -11.018 1.00 85.75 84 SER A O 1
ATOM 628 N N . LYS A 1 85 ? 1.714 -12.674 -9.057 1.00 89.69 85 LYS A N 1
ATOM 629 C CA . LYS A 1 85 ? 0.277 -12.419 -9.255 1.00 89.69 85 LYS A CA 1
ATOM 630 C C . LYS A 1 85 ? -0.149 -11.145 -8.515 1.00 89.69 85 LYS A C 1
ATOM 632 O O . LYS A 1 85 ? 0.418 -10.863 -7.460 1.00 89.69 85 LYS A O 1
ATOM 637 N N . PRO A 1 86 ? -1.174 -10.420 -9.000 1.00 88.81 86 PRO A N 1
ATOM 638 C CA . PRO A 1 86 ? -1.716 -9.269 -8.285 1.00 88.81 86 PRO A CA 1
ATOM 639 C C . PRO A 1 86 ? -2.373 -9.687 -6.963 1.00 88.81 86 PRO A C 1
ATOM 641 O O . PRO A 1 86 ? -2.994 -10.751 -6.872 1.00 88.81 86 PRO A O 1
ATOM 644 N N . LEU A 1 87 ? -2.277 -8.827 -5.946 1.00 89.81 87 LEU A N 1
ATOM 645 C CA . LEU A 1 87 ? -3.010 -9.003 -4.696 1.00 89.81 87 LEU A CA 1
ATOM 646 C C . LEU A 1 87 ? -4.506 -8.755 -4.925 1.00 89.81 87 LEU A C 1
ATOM 648 O O . LEU A 1 87 ? -4.909 -7.686 -5.377 1.00 89.81 87 LEU A O 1
ATOM 652 N N . VAL A 1 88 ? -5.337 -9.732 -4.563 1.00 92.56 88 VAL A N 1
ATOM 653 C CA . VAL A 1 88 ? -6.799 -9.632 -4.642 1.00 92.56 88 VAL A CA 1
ATOM 654 C C . VAL A 1 88 ? -7.382 -9.817 -3.246 1.00 92.56 88 VAL A C 1
ATOM 656 O O . VAL A 1 88 ? -7.136 -10.831 -2.594 1.00 92.56 88 VAL A O 1
ATOM 659 N N . LEU A 1 89 ? -8.172 -8.843 -2.792 1.00 90.62 89 LEU A N 1
ATOM 660 C CA . LEU A 1 89 ? -8.877 -8.882 -1.511 1.00 90.62 89 LEU A CA 1
ATOM 661 C C . LEU A 1 89 ? -10.386 -8.886 -1.765 1.00 90.62 89 LEU A C 1
ATOM 663 O O . LEU A 1 89 ? -10.900 -8.023 -2.471 1.00 90.62 89 LEU A O 1
ATOM 667 N N . SER A 1 90 ? -11.100 -9.839 -1.162 1.00 89.25 90 SER A N 1
ATOM 668 C CA . SER A 1 90 ? -12.565 -9.871 -1.172 1.00 89.25 90 SER A CA 1
ATOM 669 C C . SER A 1 90 ? -13.091 -9.730 0.249 1.00 89.25 90 SER A C 1
ATOM 671 O O . SER A 1 90 ? -12.855 -10.587 1.100 1.00 89.25 90 SER A O 1
ATOM 673 N N . LEU A 1 91 ? -13.790 -8.628 0.516 1.00 87.75 91 LEU A N 1
ATOM 674 C CA . LEU A 1 91 ? -14.311 -8.305 1.840 1.00 87.75 91 LEU A CA 1
ATOM 675 C C . LEU A 1 91 ? -15.799 -8.677 1.913 1.00 87.75 91 LEU A C 1
ATOM 677 O O . LEU A 1 91 ? -16.652 -8.062 1.267 1.00 87.75 91 LEU A O 1
ATOM 681 N N . HIS A 1 92 ? -16.133 -9.668 2.739 1.00 84.88 92 HIS A N 1
ATOM 682 C CA . HIS A 1 92 ? -17.508 -10.116 2.986 1.00 84.88 92 HIS A CA 1
ATOM 683 C C . HIS A 1 92 ? -17.924 -9.834 4.437 1.00 84.88 92 HIS A C 1
ATOM 685 O O . HIS A 1 92 ? -17.088 -9.781 5.329 1.00 84.88 92 HIS A O 1
ATOM 691 N N . GLY A 1 93 ? -19.214 -9.597 4.674 1.00 81.62 93 GLY A N 1
ATOM 692 C CA . GLY A 1 93 ? -19.745 -9.213 5.985 1.00 81.62 93 GLY A CA 1
ATOM 693 C C . GLY A 1 93 ? -21.231 -8.859 5.926 1.00 81.62 93 GLY A C 1
ATOM 694 O O . GLY A 1 93 ? -21.878 -9.052 4.893 1.00 81.62 93 GLY A O 1
ATOM 695 N N . TRP A 1 94 ? -21.777 -8.301 7.005 1.00 76.25 94 TRP A N 1
ATOM 696 C CA . TRP A 1 94 ? -23.120 -7.704 7.016 1.00 76.25 94 TRP A CA 1
ATOM 697 C C . TRP A 1 94 ? -23.067 -6.233 6.564 1.00 76.25 94 TRP A C 1
ATOM 699 O O . TRP A 1 94 ? -21.990 -5.648 6.391 1.00 76.25 94 TRP A O 1
ATOM 709 N N . THR A 1 95 ? -24.211 -5.619 6.281 1.00 75.31 95 THR A N 1
ATOM 710 C CA . THR A 1 95 ? -24.305 -4.178 5.996 1.00 75.31 95 THR A CA 1
ATOM 711 C C . THR A 1 95 ? -23.935 -3.363 7.242 1.00 75.31 95 THR A C 1
ATOM 713 O O . THR A 1 95 ? -24.279 -3.733 8.357 1.00 75.31 95 THR A O 1
ATOM 716 N N . GLY A 1 96 ? -23.193 -2.264 7.071 1.00 74.56 96 GLY A N 1
ATOM 717 C CA . GLY A 1 96 ? -22.802 -1.380 8.182 1.00 74.56 96 GLY A CA 1
ATOM 718 C C . GLY A 1 96 ? -21.567 -1.800 8.993 1.00 74.56 96 GLY A C 1
ATOM 719 O O . GLY A 1 96 ? -21.169 -1.063 9.882 1.00 74.56 96 GLY A O 1
ATOM 720 N N . GLN A 1 97 ? -20.912 -2.926 8.683 1.00 70.88 97 GLN A N 1
ATOM 721 C CA . GLN A 1 97 ? -19.695 -3.345 9.405 1.00 70.88 97 GLN A CA 1
ATOM 722 C C . GLN A 1 97 ? -18.408 -2.662 8.929 1.00 70.88 97 GLN A C 1
ATOM 724 O O . GLN A 1 97 ? -17.390 -2.810 9.585 1.00 70.88 97 GLN A O 1
ATOM 729 N N . GLY A 1 98 ? -18.429 -1.889 7.841 1.00 66.38 98 GLY A N 1
ATOM 730 C CA . GLY A 1 98 ? -17.233 -1.179 7.377 1.00 66.38 98 GLY A CA 1
ATOM 731 C C . GLY A 1 98 ? -16.412 -1.933 6.323 1.00 66.38 98 GLY A C 1
ATOM 732 O O . GLY A 1 98 ? -15.195 -2.012 6.400 1.00 66.38 98 GLY A O 1
ATOM 733 N N . ARG A 1 99 ? -17.077 -2.495 5.307 1.00 64.94 99 ARG A N 1
ATOM 734 C CA . ARG A 1 99 ? -16.406 -3.035 4.103 1.00 64.94 99 ARG A CA 1
ATOM 735 C C . ARG A 1 99 ? -15.972 -1.969 3.092 1.00 64.94 99 ARG A C 1
ATOM 737 O O . ARG A 1 99 ? -15.222 -2.284 2.179 1.00 64.94 99 ARG A O 1
ATOM 744 N N . LYS A 1 100 ? -16.513 -0.757 3.220 1.00 60.38 100 LYS A N 1
ATOM 745 C CA . LYS A 1 100 ? -16.225 0.411 2.377 1.00 60.38 100 LYS A CA 1
ATOM 746 C C . LYS A 1 100 ? -15.744 1.596 3.230 1.00 60.38 100 LYS A C 1
ATOM 748 O O . LYS A 1 100 ? -16.161 2.717 2.961 1.00 60.38 100 LYS A O 1
ATOM 753 N N . VAL A 1 101 ? -15.039 1.312 4.330 1.00 55.53 101 VAL A N 1
ATOM 754 C CA . VAL A 1 101 ? -14.398 2.377 5.123 1.00 55.53 101 VAL A CA 1
ATOM 755 C C . VAL A 1 101 ? -13.259 2.942 4.298 1.00 55.53 101 VAL A C 1
ATOM 757 O O . VAL A 1 101 ? -12.577 2.109 3.656 1.00 55.53 101 VAL A O 1
#